Protein AF-A0A940EL26-F1 (afdb_monomer_lit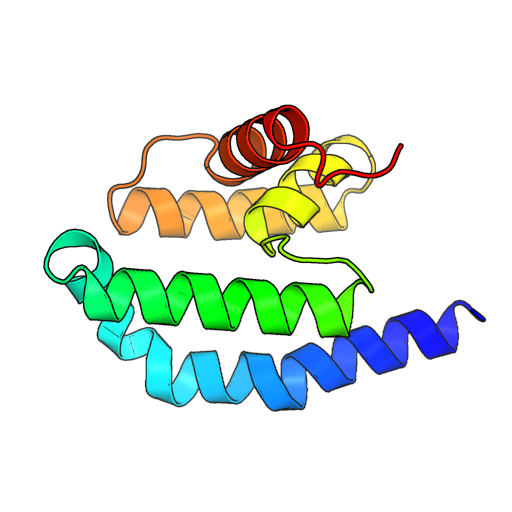e)

Radius of gyration: 13.78 Å; chains: 1; bounding box: 35×25×36 Å

pLDDT: mean 90.44, std 5.82, range [59.97, 97.0]

Secondary structure (DSSP, 8-state):
--HHHHHHHHHHHIIIIIHHIIIIIGGGGGGTTT-HHHHHHHHHHHHHHHHHHH--SS--HHHHHHHHTTT-HHHHHHHHHHHHHHHHTTPPS-HHHHHHHHHHHTT----

Sequence (111 aa):
MIPILKTLRTLLAYLVLGLPTLLFIWPTAFWIKKNRAIRSAWISFDKRICSFAHGTYDRTISGYTGQFMHKHKRFEYQAKFIDFFAELFGDDPDHCYRAYLYELGRGLVKP

Structure (mmCIF, N/CA/C/O backbone):
data_AF-A0A940EL26-F1
#
_entry.id   AF-A0A940EL26-F1
#
loop_
_atom_site.group_PDB
_atom_site.id
_atom_site.type_symbol
_atom_site.label_atom_id
_atom_site.label_alt_id
_atom_site.label_comp_id
_atom_site.label_asym_id
_atom_site.label_entity_id
_atom_site.label_seq_id
_atom_site.pdbx_PDB_ins_code
_atom_site.Cartn_x
_atom_site.Cartn_y
_atom_site.Cartn_z
_atom_site.occupancy
_atom_site.B_iso_or_equiv
_atom_site.auth_seq_id
_atom_site.auth_comp_id
_atom_site.auth_asym_id
_atom_site.auth_atom_id
_atom_site.pdbx_PDB_model_num
ATOM 1 N N . MET A 1 1 ? -12.420 -2.922 18.735 1.00 59.97 1 MET A N 1
ATOM 2 C CA . MET A 1 1 ? -11.076 -2.510 19.204 1.00 59.97 1 MET A CA 1
ATOM 3 C C . MET A 1 1 ? -11.140 -1.044 19.591 1.00 59.97 1 MET A C 1
ATOM 5 O O . MET A 1 1 ? -11.670 -0.262 18.811 1.00 59.97 1 MET A O 1
ATOM 9 N N . ILE A 1 2 ? -10.661 -0.690 20.784 1.00 81.25 2 ILE A N 1
ATOM 10 C CA . ILE A 1 2 ? -10.655 0.695 21.282 1.00 81.25 2 ILE A CA 1
ATOM 11 C C . ILE A 1 2 ? -9.848 1.566 20.293 1.00 81.25 2 ILE A C 1
ATOM 13 O O . ILE A 1 2 ? -8.793 1.104 19.847 1.00 81.25 2 ILE A O 1
ATOM 17 N N . PRO A 1 3 ? -10.300 2.781 19.914 1.00 82.62 3 PRO A N 1
ATOM 18 C CA . PRO A 1 3 ? -9.639 3.610 18.897 1.00 82.62 3 PRO A CA 1
ATOM 19 C C . PRO A 1 3 ? -8.129 3.767 19.103 1.00 82.62 3 PRO A C 1
ATOM 21 O O . PRO A 1 3 ? -7.361 3.670 18.148 1.00 82.62 3 PRO A O 1
ATOM 24 N N . ILE A 1 4 ? -7.694 3.901 20.357 1.00 83.94 4 ILE A N 1
ATOM 25 C CA . ILE A 1 4 ? -6.277 4.032 20.707 1.00 83.94 4 ILE A CA 1
ATOM 26 C C . ILE A 1 4 ? -5.458 2.779 20.373 1.00 83.94 4 ILE A C 1
ATOM 28 O O . ILE A 1 4 ? -4.366 2.892 19.825 1.00 83.94 4 ILE A O 1
ATOM 32 N N . LEU A 1 5 ? -6.012 1.581 20.587 1.00 84.81 5 LEU A N 1
ATOM 33 C CA . LEU A 1 5 ? -5.369 0.315 20.221 1.00 84.81 5 LEU A CA 1
ATOM 34 C C . LEU A 1 5 ? -5.242 0.179 18.697 1.00 84.81 5 LEU A C 1
ATOM 36 O O . LEU A 1 5 ? -4.236 -0.327 18.204 1.00 84.81 5 LEU A O 1
ATOM 40 N N . LYS A 1 6 ? -6.224 0.686 17.934 1.00 83.19 6 LYS A N 1
ATOM 41 C CA . LYS A 1 6 ? -6.154 0.726 16.463 1.00 83.19 6 LYS A CA 1
ATOM 42 C C . LYS A 1 6 ? -5.020 1.625 15.980 1.00 83.19 6 LYS A C 1
ATOM 44 O O . LYS A 1 6 ? -4.281 1.246 15.068 1.00 83.19 6 LYS A O 1
ATOM 49 N N . THR A 1 7 ? -4.884 2.794 16.596 1.00 85.19 7 THR A N 1
ATOM 50 C CA . THR A 1 7 ? -3.822 3.752 16.284 1.00 85.19 7 THR A CA 1
ATOM 51 C C . THR A 1 7 ? -2.454 3.184 16.647 1.00 85.19 7 THR A C 1
ATOM 53 O O . THR A 1 7 ? -1.567 3.181 15.799 1.00 85.19 7 THR A O 1
ATOM 56 N N . LEU A 1 8 ? -2.303 2.611 17.846 1.00 88.19 8 LEU A N 1
ATOM 57 C CA . LEU A 1 8 ? -1.065 1.963 18.288 1.00 88.19 8 LEU A CA 1
ATOM 58 C C . LEU A 1 8 ? -0.650 0.824 17.355 1.00 88.19 8 LEU A C 1
ATOM 60 O O . LEU A 1 8 ? 0.499 0.777 16.931 1.00 88.19 8 LEU A O 1
ATOM 64 N N . ARG A 1 9 ? -1.585 -0.051 16.963 1.00 89.31 9 ARG A N 1
ATOM 65 C CA . ARG A 1 9 ? -1.310 -1.132 16.006 1.00 89.31 9 ARG A CA 1
ATOM 66 C C . ARG A 1 9 ? -0.834 -0.596 14.657 1.00 89.31 9 ARG A C 1
ATOM 68 O O . ARG A 1 9 ? 0.126 -1.115 14.100 1.00 89.31 9 ARG A O 1
ATOM 75 N N . THR A 1 10 ? -1.494 0.440 14.140 1.00 87.56 10 THR A N 1
ATOM 76 C CA . THR A 1 10 ? -1.107 1.086 12.874 1.00 87.56 10 THR A CA 1
ATOM 77 C C . THR A 1 10 ? 0.302 1.673 12.960 1.00 87.56 10 THR A C 1
ATOM 79 O O . THR A 1 10 ? 1.119 1.438 12.075 1.00 87.56 10 THR A O 1
ATOM 82 N N . LEU A 1 11 ? 0.603 2.392 14.045 1.00 88.75 11 LEU A N 1
ATOM 83 C CA . LEU A 1 11 ? 1.917 2.990 14.276 1.00 88.75 11 LEU A CA 1
ATOM 84 C C . LEU A 1 11 ? 3.009 1.929 14.409 1.00 88.75 11 LEU A C 1
ATOM 86 O O . LEU A 1 11 ? 4.038 2.037 13.751 1.00 88.75 11 LEU A O 1
ATOM 90 N N . LEU A 1 12 ? 2.769 0.878 15.195 1.00 90.31 12 LEU A N 1
ATOM 91 C CA . LEU A 1 12 ? 3.702 -0.239 15.341 1.00 90.31 12 LEU A CA 1
ATOM 92 C C . LEU A 1 12 ? 3.941 -0.949 14.007 1.00 90.31 12 LEU A C 1
ATOM 94 O O . LEU A 1 12 ? 5.085 -1.239 13.677 1.00 90.31 12 LEU A O 1
ATOM 98 N N . ALA A 1 13 ? 2.895 -1.181 13.209 1.00 89.88 13 ALA A N 1
ATOM 99 C CA . ALA A 1 13 ? 3.041 -1.784 11.888 1.00 89.88 13 ALA A CA 1
ATOM 100 C C . ALA A 1 13 ? 3.915 -0.919 10.966 1.00 89.88 13 ALA A C 1
ATOM 102 O O . ALA A 1 13 ? 4.816 -1.435 10.308 1.00 89.88 13 ALA A O 1
ATOM 103 N N . TYR A 1 14 ? 3.711 0.399 10.944 1.00 88.38 14 TYR A N 1
ATOM 104 C CA . TYR A 1 14 ? 4.547 1.289 10.139 1.00 88.38 14 TYR A CA 1
ATOM 105 C C . TYR A 1 14 ? 5.974 1.420 10.676 1.00 88.38 14 TYR A C 1
ATOM 107 O O . TYR A 1 14 ? 6.904 1.461 9.878 1.00 88.38 14 TYR A O 1
ATOM 115 N N . LEU A 1 15 ? 6.181 1.413 11.992 1.00 89.19 15 LEU A N 1
ATOM 116 C CA . LEU A 1 15 ? 7.517 1.499 12.580 1.00 89.19 15 LEU A CA 1
ATOM 117 C C . LEU A 1 15 ? 8.324 0.209 12.375 1.00 89.19 15 LEU A C 1
ATOM 119 O O . LEU A 1 15 ? 9.490 0.267 12.005 1.00 89.19 15 LEU A O 1
ATOM 123 N N . VAL A 1 16 ? 7.708 -0.952 12.600 1.00 89.56 16 VAL A N 1
ATOM 124 C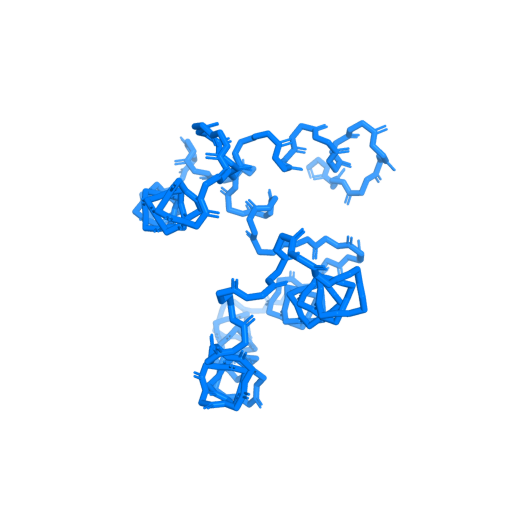 CA . VAL A 1 16 ? 8.395 -2.254 12.583 1.00 89.56 16 VAL A CA 1
ATOM 125 C C . VAL A 1 16 ? 8.480 -2.840 11.177 1.00 89.56 16 VAL A C 1
ATOM 127 O O . VAL A 1 16 ? 9.456 -3.507 10.857 1.00 89.56 16 VAL A O 1
ATOM 130 N N . LEU A 1 17 ? 7.478 -2.612 10.325 1.00 86.69 17 LEU A N 1
ATOM 131 C CA . LEU A 1 17 ? 7.445 -3.175 8.971 1.00 86.69 17 LEU A CA 1
ATOM 132 C C . LEU A 1 17 ? 7.655 -2.099 7.902 1.00 86.69 17 LEU A C 1
ATOM 134 O O . LEU A 1 17 ? 8.418 -2.312 6.962 1.00 86.69 17 LEU A O 1
ATOM 138 N N . GLY A 1 18 ? 7.019 -0.935 8.048 1.00 85.62 18 GLY A N 1
ATOM 139 C CA . GLY A 1 18 ? 7.122 0.162 7.080 1.00 85.62 18 GLY A CA 1
ATOM 140 C C . GLY A 1 18 ? 8.522 0.775 7.008 1.00 85.62 18 GLY A C 1
ATOM 141 O O . GLY A 1 18 ? 9.082 0.871 5.920 1.00 85.62 18 GLY A O 1
ATOM 142 N N . LEU A 1 19 ? 9.116 1.140 8.148 1.00 86.44 19 LEU A N 1
ATOM 143 C CA . LEU A 1 19 ? 10.420 1.807 8.191 1.00 86.44 19 LEU A CA 1
ATOM 144 C C . LEU A 1 19 ? 11.559 0.920 7.650 1.00 86.44 19 LEU A C 1
ATOM 146 O O . LEU A 1 19 ? 12.313 1.400 6.804 1.00 86.44 19 LEU A O 1
ATOM 150 N N . PRO A 1 20 ? 11.673 -0.376 8.011 1.00 87.00 20 PRO A N 1
ATOM 151 C CA . PRO A 1 20 ? 12.669 -1.243 7.383 1.00 87.00 20 PRO A CA 1
ATOM 152 C C . PRO A 1 20 ? 12.416 -1.447 5.888 1.00 87.00 20 PRO A C 1
ATOM 154 O O . PRO A 1 20 ? 13.365 -1.489 5.110 1.00 87.00 20 PRO A O 1
ATOM 157 N N . THR A 1 21 ? 11.151 -1.514 5.458 1.00 84.44 21 THR A N 1
ATOM 158 C CA . THR A 1 21 ? 10.820 -1.570 4.024 1.00 84.44 21 THR A CA 1
ATOM 159 C C . THR A 1 21 ? 11.310 -0.303 3.313 1.00 84.44 21 THR A C 1
ATOM 161 O O . THR A 1 21 ? 11.941 -0.392 2.263 1.00 84.44 21 THR A O 1
ATOM 164 N N . LEU A 1 22 ? 11.121 0.873 3.913 1.00 83.62 22 LEU A N 1
ATOM 165 C CA . LEU A 1 22 ? 11.639 2.143 3.398 1.00 83.62 22 LEU A CA 1
ATOM 166 C C . LEU A 1 22 ? 13.173 2.202 3.344 1.00 83.62 22 LEU A C 1
ATOM 168 O O . LEU A 1 22 ? 13.717 2.804 2.430 1.00 83.62 22 LEU A O 1
ATOM 172 N N . LEU A 1 23 ? 13.886 1.583 4.285 1.00 85.94 23 LEU A N 1
ATOM 173 C CA . LEU A 1 23 ? 15.353 1.630 4.314 1.00 85.94 23 LEU A CA 1
ATOM 174 C C . LEU A 1 23 ? 16.006 0.599 3.385 1.00 85.94 23 LEU A C 1
ATOM 176 O O . LEU A 1 23 ? 16.961 0.919 2.682 1.00 85.94 23 LEU A O 1
ATOM 180 N N . PHE A 1 24 ? 15.498 -0.634 3.371 1.00 85.75 24 PHE A N 1
ATOM 181 C CA . PHE A 1 24 ? 16.163 -1.761 2.706 1.00 85.75 24 PHE A CA 1
ATOM 182 C C . PHE A 1 24 ? 15.509 -2.170 1.389 1.00 85.75 24 PHE A C 1
ATOM 184 O O . PHE A 1 24 ? 16.187 -2.665 0.491 1.00 85.75 24 PHE A O 1
ATOM 191 N N . ILE A 1 25 ? 14.196 -1.976 1.256 1.00 84.00 25 ILE A N 1
ATOM 192 C CA . ILE A 1 25 ? 13.442 -2.398 0.072 1.00 84.00 25 ILE A CA 1
ATOM 193 C C . ILE A 1 25 ? 13.242 -1.223 -0.888 1.00 84.00 25 ILE A C 1
ATOM 195 O O . ILE A 1 25 ? 13.367 -1.423 -2.094 1.00 84.00 25 ILE A O 1
ATOM 199 N N . TRP A 1 26 ? 13.038 0.004 -0.392 1.00 85.12 26 TRP A N 1
ATOM 200 C CA . TRP A 1 26 ? 12.816 1.198 -1.222 1.00 85.12 26 TRP A CA 1
ATOM 201 C C . TRP A 1 26 ? 13.852 1.432 -2.331 1.00 85.12 26 TRP A C 1
ATOM 203 O O . TRP A 1 26 ? 13.431 1.724 -3.450 1.00 85.12 26 TRP A O 1
ATOM 213 N N . PRO A 1 27 ? 15.172 1.235 -2.120 1.00 88.56 27 PRO A N 1
ATOM 214 C CA . PRO A 1 27 ? 16.153 1.396 -3.198 1.00 88.56 27 PRO A CA 1
ATOM 215 C C . PRO A 1 27 ? 15.886 0.489 -4.408 1.00 88.56 27 PRO A C 1
ATOM 217 O O . PRO A 1 27 ? 16.288 0.801 -5.525 1.00 88.56 27 PRO A O 1
ATOM 220 N N . THR A 1 28 ? 15.166 -0.619 -4.210 1.00 88.50 28 THR A N 1
ATOM 221 C CA . THR A 1 28 ? 14.800 -1.543 -5.289 1.00 88.50 28 THR A CA 1
ATOM 222 C C . THR A 1 28 ? 13.580 -1.095 -6.105 1.00 88.50 28 THR A C 1
ATOM 224 O O . THR A 1 28 ? 13.250 -1.750 -7.097 1.00 88.50 28 THR A O 1
ATOM 227 N N . ALA A 1 29 ? 12.937 0.029 -5.750 1.00 85.12 29 ALA A N 1
ATOM 228 C CA . ALA A 1 29 ? 11.745 0.555 -6.424 1.00 85.12 29 ALA A CA 1
ATOM 229 C C . ALA A 1 29 ? 11.966 0.762 -7.929 1.00 85.12 29 ALA A C 1
ATOM 231 O O . ALA A 1 29 ? 11.121 0.402 -8.750 1.00 85.12 29 ALA A O 1
ATOM 232 N N . PHE A 1 30 ? 13.159 1.233 -8.305 1.00 85.31 30 PHE A N 1
ATOM 233 C CA . PHE A 1 30 ? 13.559 1.460 -9.697 1.00 85.31 30 PHE A CA 1
ATOM 234 C C . PHE A 1 30 ? 13.513 0.196 -10.573 1.00 85.31 30 PHE A C 1
ATOM 236 O O . PHE A 1 30 ? 13.421 0.287 -11.799 1.00 85.31 30 PHE A O 1
ATOM 243 N N . TRP A 1 31 ? 13.562 -0.995 -9.969 1.00 88.75 31 TRP A N 1
ATOM 244 C CA . TRP A 1 31 ? 13.543 -2.271 -10.683 1.00 88.75 31 TRP A CA 1
ATOM 245 C C . TRP A 1 31 ? 12.188 -2.982 -10.656 1.00 88.75 31 TRP A C 1
ATOM 247 O O . TRP A 1 31 ? 12.067 -4.032 -11.289 1.00 88.75 31 TRP A O 1
ATOM 257 N N . ILE A 1 32 ? 11.155 -2.423 -10.010 1.00 87.00 32 ILE A N 1
ATOM 258 C CA . ILE A 1 32 ? 9.821 -3.048 -9.910 1.00 87.00 32 ILE A CA 1
ATOM 259 C C . ILE A 1 32 ? 9.262 -3.407 -11.295 1.00 87.00 32 ILE A C 1
ATOM 261 O O . ILE A 1 32 ? 8.709 -4.488 -11.487 1.00 87.00 32 ILE A O 1
ATOM 265 N N . LYS A 1 33 ? 9.447 -2.542 -12.297 1.00 83.31 33 LYS A N 1
ATOM 266 C CA . LYS A 1 33 ? 8.984 -2.814 -13.668 1.00 83.31 33 LYS A CA 1
ATOM 267 C C . LYS A 1 33 ? 9.826 -3.840 -14.422 1.00 83.31 33 LYS A C 1
ATOM 269 O O . LYS A 1 33 ? 9.315 -4.514 -15.309 1.00 83.31 33 LYS A O 1
ATOM 274 N N . LYS A 1 34 ? 11.114 -3.941 -14.091 1.00 88.25 34 LYS A N 1
ATOM 275 C CA . LYS A 1 34 ? 12.092 -4.756 -14.827 1.00 88.25 34 LYS A CA 1
ATOM 276 C C . LYS A 1 34 ? 12.223 -6.170 -14.262 1.00 88.25 34 LYS A C 1
ATOM 278 O O . LYS A 1 34 ? 12.649 -7.069 -14.976 1.00 88.25 34 LYS A O 1
ATOM 283 N N . ASN A 1 35 ? 11.863 -6.379 -12.995 1.00 91.31 35 ASN A N 1
ATOM 284 C CA . ASN A 1 35 ? 12.050 -7.650 -12.306 1.00 91.31 35 ASN A CA 1
ATOM 285 C C . ASN A 1 35 ? 10.767 -8.096 -11.585 1.00 91.31 35 ASN A C 1
ATOM 287 O O . ASN A 1 35 ? 10.345 -7.512 -10.583 1.00 91.31 35 ASN A O 1
ATOM 291 N N . ARG A 1 36 ? 10.174 -9.195 -12.071 1.00 90.62 36 ARG A N 1
ATOM 292 C CA . ARG A 1 36 ? 8.941 -9.775 -11.516 1.00 90.62 36 ARG A CA 1
ATOM 293 C C . ARG A 1 36 ? 9.103 -10.224 -10.058 1.00 90.62 36 ARG A C 1
ATOM 295 O O . ARG A 1 36 ? 8.153 -10.083 -9.293 1.00 90.62 36 ARG A O 1
ATOM 302 N N . ALA A 1 37 ? 10.272 -10.731 -9.661 1.00 91.69 37 ALA A N 1
ATOM 303 C CA . ALA A 1 37 ? 10.520 -11.159 -8.284 1.00 91.69 37 ALA A CA 1
ATOM 304 C C . ALA A 1 37 ? 10.532 -9.962 -7.323 1.00 91.69 37 ALA A C 1
ATOM 306 O O . ALA A 1 37 ? 9.878 -10.013 -6.283 1.00 91.69 37 ALA A O 1
ATOM 307 N N . ILE A 1 38 ? 11.179 -8.856 -7.713 1.00 90.31 38 ILE A N 1
ATOM 308 C CA . ILE A 1 38 ? 11.169 -7.603 -6.940 1.00 90.31 38 ILE A CA 1
ATOM 309 C C . ILE A 1 38 ? 9.736 -7.081 -6.824 1.00 90.31 38 ILE A C 1
ATOM 311 O O . ILE A 1 38 ? 9.259 -6.857 -5.715 1.00 90.31 38 ILE A O 1
ATOM 315 N N . ARG A 1 39 ? 8.998 -6.985 -7.937 1.00 89.75 39 ARG A N 1
ATOM 316 C CA . ARG A 1 39 ? 7.582 -6.580 -7.910 1.00 89.75 39 ARG A CA 1
ATOM 317 C C . ARG A 1 39 ? 6.742 -7.447 -6.971 1.00 89.75 39 ARG A C 1
ATOM 319 O O . ARG A 1 39 ? 5.948 -6.924 -6.195 1.00 89.75 39 ARG A O 1
ATOM 326 N N . SER A 1 40 ? 6.923 -8.765 -7.030 1.00 91.12 40 SER A N 1
ATOM 327 C CA . SER A 1 40 ? 6.206 -9.709 -6.169 1.00 91.12 40 SER A CA 1
ATOM 328 C C . SER A 1 40 ? 6.548 -9.508 -4.692 1.00 91.12 40 SER A C 1
ATOM 330 O O . SER A 1 40 ? 5.655 -9.559 -3.845 1.00 91.12 40 SER A O 1
ATOM 332 N N . ALA A 1 41 ? 7.820 -9.255 -4.374 1.00 90.88 41 ALA A N 1
ATOM 333 C CA . ALA A 1 41 ? 8.258 -8.971 -3.013 1.00 90.88 41 ALA A CA 1
ATOM 334 C C . ALA A 1 41 ? 7.621 -7.680 -2.483 1.00 90.88 41 ALA A C 1
ATOM 336 O O . ALA A 1 41 ? 7.038 -7.698 -1.402 1.00 90.88 41 ALA A O 1
ATOM 337 N N . TRP A 1 42 ? 7.640 -6.600 -3.269 1.00 91.12 42 TRP A N 1
ATOM 338 C CA . TRP A 1 42 ? 7.011 -5.323 -2.919 1.00 91.12 42 TRP A CA 1
ATOM 339 C C . TRP A 1 42 ? 5.524 -5.469 -2.605 1.00 91.12 42 TRP A C 1
ATOM 341 O O . TRP A 1 42 ? 5.083 -5.069 -1.531 1.00 91.12 42 TRP A O 1
ATOM 351 N N . ILE A 1 43 ? 4.771 -6.123 -3.494 1.00 91.69 43 ILE A N 1
ATOM 352 C CA . ILE A 1 43 ? 3.340 -6.381 -3.282 1.00 91.69 43 ILE A CA 1
ATOM 353 C C . ILE A 1 43 ? 3.123 -7.234 -2.024 1.00 91.69 43 ILE A C 1
ATOM 355 O O . ILE A 1 43 ? 2.187 -7.001 -1.263 1.00 91.69 43 ILE A O 1
ATOM 359 N N . SER A 1 44 ? 3.989 -8.219 -1.772 1.00 92.38 44 SER A N 1
ATOM 360 C CA . SER A 1 44 ? 3.883 -9.077 -0.587 1.00 92.38 44 SER A CA 1
ATOM 361 C C . SER A 1 44 ? 4.146 -8.313 0.713 1.00 92.38 44 SER A C 1
ATOM 363 O O . SER A 1 44 ? 3.430 -8.520 1.693 1.00 92.38 44 SER A O 1
ATOM 365 N N . PHE A 1 45 ? 5.148 -7.428 0.737 1.00 91.75 45 PHE A N 1
ATOM 366 C CA . PHE A 1 45 ? 5.432 -6.573 1.891 1.00 91.75 45 PHE A CA 1
ATOM 367 C C . PHE A 1 45 ? 4.299 -5.590 2.148 1.00 91.75 45 PHE A C 1
ATOM 369 O O . PHE A 1 45 ? 3.807 -5.515 3.272 1.00 91.75 45 PHE A O 1
ATOM 376 N N . ASP A 1 46 ? 3.837 -4.909 1.105 1.00 93.00 46 ASP A N 1
ATOM 377 C CA . ASP A 1 46 ? 2.720 -3.976 1.181 1.00 93.00 46 ASP A CA 1
ATOM 378 C C . ASP A 1 46 ? 1.459 -4.646 1.755 1.00 93.00 46 ASP A C 1
ATOM 380 O O . ASP A 1 46 ? 0.877 -4.177 2.737 1.00 93.00 46 ASP A O 1
ATOM 384 N N . LYS A 1 47 ? 1.116 -5.842 1.256 1.00 94.56 47 LYS A N 1
ATOM 385 C CA . LYS A 1 47 ? -0.000 -6.632 1.789 1.00 94.56 47 LYS A CA 1
ATOM 386 C C . LYS A 1 47 ? 0.150 -6.985 3.264 1.00 94.56 47 LYS A C 1
ATOM 388 O O . LYS A 1 47 ? -0.821 -6.915 4.021 1.00 94.56 47 LYS A O 1
ATOM 393 N N . ARG A 1 48 ? 1.355 -7.366 3.700 1.00 93.06 48 ARG A N 1
ATOM 394 C CA . ARG A 1 48 ? 1.631 -7.676 5.114 1.00 93.06 48 ARG A CA 1
ATOM 395 C C . ARG A 1 48 ? 1.490 -6.432 5.983 1.00 93.06 48 ARG A C 1
ATOM 397 O O . ARG A 1 48 ? 0.793 -6.490 6.993 1.00 93.06 48 ARG A O 1
ATOM 404 N N . ILE A 1 49 ? 2.085 -5.311 5.574 1.00 92.88 49 ILE A N 1
ATOM 405 C CA . ILE A 1 49 ? 1.987 -4.032 6.291 1.00 92.88 49 ILE A CA 1
ATOM 406 C C . ILE A 1 49 ? 0.519 -3.624 6.425 1.00 92.88 49 ILE A C 1
ATOM 408 O O . ILE A 1 49 ? 0.065 -3.330 7.531 1.00 92.88 49 ILE A O 1
ATOM 412 N N . CYS A 1 50 ? -0.248 -3.677 5.335 1.00 94.38 50 CYS A N 1
ATOM 413 C CA . CYS A 1 50 ? -1.670 -3.353 5.352 1.00 94.38 50 CYS A CA 1
ATOM 414 C C . CYS A 1 50 ? -2.471 -4.286 6.266 1.00 94.38 50 CYS A C 1
ATOM 416 O O . CYS A 1 50 ? -3.300 -3.816 7.048 1.00 94.38 50 CYS A O 1
ATOM 418 N N . SER A 1 51 ? -2.204 -5.592 6.211 1.00 92.62 51 SER A N 1
ATOM 419 C CA . SER A 1 51 ? -2.891 -6.581 7.047 1.00 92.62 51 SER A CA 1
ATOM 420 C C . SER A 1 51 ? -2.647 -6.312 8.535 1.00 92.62 51 SER A C 1
ATOM 422 O O . SER A 1 51 ? -3.598 -6.280 9.317 1.00 92.62 51 SER A O 1
ATOM 424 N N . PHE A 1 52 ? -1.404 -6.018 8.932 1.00 91.38 52 PHE A N 1
ATOM 425 C CA . PHE A 1 52 ? -1.075 -5.669 10.317 1.00 91.38 52 PHE A CA 1
ATOM 426 C C . PHE A 1 52 ? -1.658 -4.317 10.742 1.00 91.38 52 PHE A C 1
ATOM 428 O O . PHE A 1 52 ? -2.281 -4.222 11.800 1.00 91.38 52 PHE A O 1
ATOM 435 N N . ALA A 1 53 ? -1.504 -3.277 9.922 1.00 91.44 53 ALA A N 1
ATOM 436 C CA . ALA A 1 53 ? -1.966 -1.931 10.249 1.00 91.44 53 ALA A CA 1
ATOM 437 C C . ALA A 1 53 ? -3.499 -1.863 10.351 1.00 91.44 53 ALA A C 1
ATOM 439 O O . ALA A 1 53 ? -4.067 -1.404 11.351 1.00 91.44 53 ALA A O 1
ATOM 440 N N . HIS A 1 54 ? -4.191 -2.392 9.341 1.00 91.31 54 HIS A N 1
ATOM 441 C CA . HIS A 1 54 ? -5.626 -2.186 9.146 1.00 91.31 54 HIS A CA 1
ATOM 442 C C . HIS A 1 54 ? -6.477 -3.405 9.492 1.00 91.31 54 HIS A C 1
ATOM 444 O O . HIS A 1 54 ? -7.671 -3.248 9.743 1.00 91.31 54 HIS A O 1
ATOM 450 N N . GLY A 1 55 ? -5.881 -4.582 9.695 1.00 89.62 55 GLY A N 1
ATOM 451 C CA . GLY A 1 55 ? -6.622 -5.812 9.999 1.00 89.62 55 GLY A CA 1
ATOM 452 C C . GLY A 1 55 ? -7.359 -6.354 8.777 1.00 89.62 55 GLY A C 1
ATOM 453 O O . GLY A 1 55 ? -8.470 -6.866 8.900 1.00 89.62 55 GLY A O 1
ATOM 454 N N . THR A 1 56 ? -6.778 -6.160 7.597 1.00 92.06 56 THR A N 1
ATOM 455 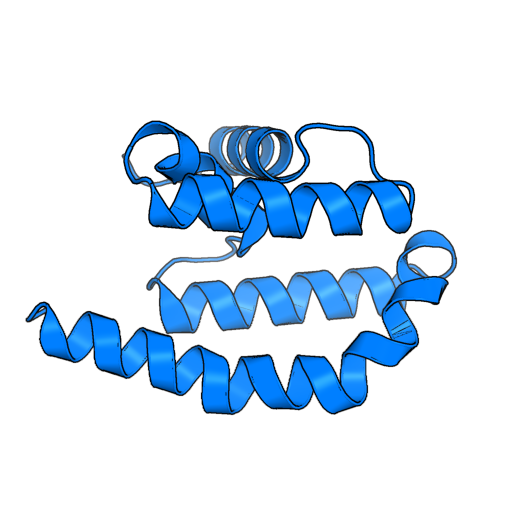C CA . THR A 1 56 ? -7.282 -6.665 6.319 1.00 92.06 56 THR A CA 1
ATOM 456 C C . THR A 1 56 ? -6.648 -8.016 5.982 1.00 92.06 56 THR A C 1
ATOM 458 O O . THR A 1 56 ? -5.714 -8.450 6.651 1.00 92.06 56 THR A O 1
ATOM 461 N N . TYR A 1 57 ? -7.163 -8.696 4.955 1.00 90.81 57 TYR A N 1
ATOM 462 C CA . TYR A 1 57 ? -6.586 -9.935 4.430 1.00 90.81 57 TYR A CA 1
ATOM 463 C C . TYR A 1 57 ? -6.291 -9.774 2.937 1.00 90.81 57 TYR A C 1
ATOM 465 O O . TYR A 1 57 ? -7.181 -9.394 2.183 1.00 90.81 57 TYR A O 1
ATOM 473 N N . ASP A 1 58 ? -5.044 -10.028 2.530 1.00 91.31 58 ASP A N 1
ATOM 474 C CA . ASP A 1 58 ? -4.546 -9.931 1.142 1.00 91.31 58 ASP A CA 1
ATOM 475 C C . ASP A 1 58 ? -4.736 -8.559 0.454 1.00 91.31 58 ASP A C 1
ATOM 477 O O . ASP A 1 58 ? -4.651 -8.455 -0.770 1.00 91.31 58 ASP A O 1
ATOM 481 N N . ARG A 1 59 ? -4.958 -7.489 1.229 1.00 95.62 59 ARG A N 1
ATOM 482 C CA . ARG A 1 59 ? -5.129 -6.119 0.715 1.00 95.62 59 ARG A CA 1
ATOM 483 C C . ARG A 1 59 ? -3.847 -5.308 0.776 1.00 95.62 59 ARG A C 1
ATOM 485 O O . ARG A 1 59 ? -3.081 -5.480 1.714 1.00 95.62 59 ARG A O 1
ATOM 492 N N . THR A 1 60 ? -3.673 -4.404 -0.175 1.00 96.06 60 THR A N 1
ATOM 493 C CA . THR A 1 60 ? -2.570 -3.441 -0.308 1.00 96.06 60 THR A CA 1
ATOM 494 C C . THR A 1 60 ? -2.859 -2.134 0.432 1.00 96.06 60 THR A C 1
ATOM 496 O O . THR A 1 60 ? -4.025 -1.774 0.635 1.00 96.06 60 THR A O 1
ATOM 499 N N . ILE A 1 61 ? -1.817 -1.380 0.813 1.00 94.94 61 ILE A N 1
ATOM 500 C CA . ILE A 1 61 ? -2.003 -0.028 1.365 1.00 94.94 61 ILE A CA 1
ATOM 501 C C . ILE A 1 61 ? -2.644 0.884 0.317 1.00 94.94 61 ILE A C 1
ATOM 503 O O . ILE A 1 61 ? -3.530 1.662 0.677 1.00 94.94 61 ILE A O 1
ATOM 507 N N . SER A 1 62 ? -2.262 0.767 -0.959 1.00 96.12 62 SER A N 1
ATOM 508 C CA . SER A 1 62 ? -2.862 1.536 -2.058 1.00 96.12 62 SER A CA 1
ATOM 509 C C . SER A 1 62 ? -4.364 1.272 -2.173 1.00 96.12 62 SER A C 1
ATOM 511 O O . SER A 1 62 ? -5.156 2.211 -2.149 1.00 96.12 62 SER A O 1
ATOM 513 N N . GLY A 1 63 ? -4.786 0.004 -2.193 1.00 96.38 63 GLY A N 1
ATOM 514 C CA . GLY A 1 63 ? -6.202 -0.355 -2.267 1.00 96.38 63 GLY A CA 1
ATOM 515 C C . GLY A 1 63 ? -6.992 0.044 -1.018 1.00 96.38 63 GLY A C 1
ATOM 516 O O . GLY A 1 63 ? -8.129 0.516 -1.117 1.00 96.38 63 GLY A O 1
ATOM 517 N N . TYR A 1 64 ? -6.404 -0.084 0.177 1.00 95.81 64 TYR A N 1
ATOM 518 C CA . TYR A 1 64 ? -7.034 0.406 1.408 1.00 95.81 64 TYR A CA 1
ATOM 519 C C . TYR A 1 64 ? -7.188 1.930 1.391 1.00 95.81 64 TYR A C 1
ATOM 521 O O . TYR A 1 64 ? -8.241 2.452 1.751 1.00 95.81 64 TYR A O 1
ATOM 529 N N . THR A 1 65 ? -6.169 2.646 0.922 1.00 95.88 65 THR A N 1
ATOM 530 C CA . THR A 1 65 ? -6.194 4.105 0.780 1.00 95.88 65 THR A CA 1
ATOM 531 C C . THR A 1 65 ? -7.264 4.533 -0.224 1.00 95.88 65 THR A C 1
ATOM 533 O O . THR A 1 65 ? -8.098 5.372 0.113 1.00 95.88 65 THR A O 1
ATOM 536 N N . GLY A 1 66 ? -7.325 3.891 -1.395 1.00 96.56 66 GLY A N 1
ATOM 537 C CA . GLY A 1 66 ? -8.330 4.158 -2.427 1.00 96.56 66 GLY A CA 1
ATOM 538 C C . GLY A 1 66 ? -9.771 3.961 -1.950 1.00 96.56 66 GLY A C 1
ATOM 539 O O . GLY A 1 66 ? -10.642 4.759 -2.279 1.00 96.56 66 GLY A O 1
ATOM 540 N N . GLN A 1 67 ? -10.032 2.973 -1.085 1.00 95.88 67 GLN A N 1
ATOM 541 C CA . GLN A 1 67 ? -11.368 2.781 -0.501 1.00 95.88 67 GLN A CA 1
ATOM 542 C C . GLN A 1 67 ? -11.832 3.996 0.324 1.00 95.88 67 GLN A C 1
ATOM 544 O O . GLN A 1 67 ? -13.023 4.314 0.364 1.00 95.88 67 GLN A O 1
ATOM 549 N N . PHE A 1 68 ? -10.911 4.650 1.036 1.00 95.31 68 PHE A N 1
ATOM 550 C CA . PHE A 1 68 ? -11.242 5.680 2.022 1.00 95.31 68 PHE A CA 1
ATOM 551 C C . PHE A 1 68 ? -10.854 7.104 1.607 1.00 95.31 68 PHE A C 1
ATOM 553 O O . PHE A 1 68 ? -11.182 8.040 2.344 1.00 95.31 68 PHE A O 1
ATOM 560 N N . MET A 1 69 ? -10.209 7.297 0.453 1.00 95.12 69 MET A N 1
ATOM 561 C CA . MET A 1 69 ? -9.705 8.603 0.005 1.00 95.12 69 MET A CA 1
ATOM 562 C C . MET A 1 69 ? -10.798 9.676 -0.099 1.00 95.12 69 MET A C 1
ATOM 564 O O . MET A 1 69 ? -10.553 10.826 0.246 1.00 95.12 69 MET A O 1
ATOM 568 N N . HIS A 1 70 ? -12.028 9.298 -0.462 1.00 92.81 70 HIS A N 1
ATOM 569 C CA . HIS A 1 70 ? -13.170 10.222 -0.538 1.00 92.81 70 HIS A CA 1
ATOM 570 C C . HIS A 1 70 ? -13.958 10.352 0.774 1.00 92.81 70 HIS A C 1
ATOM 572 O O . HIS A 1 70 ? -14.833 11.204 0.886 1.00 92.81 70 HIS A O 1
ATOM 578 N N . LYS A 1 71 ? -13.667 9.510 1.776 1.00 92.88 71 LYS A N 1
ATOM 579 C CA . LYS A 1 71 ?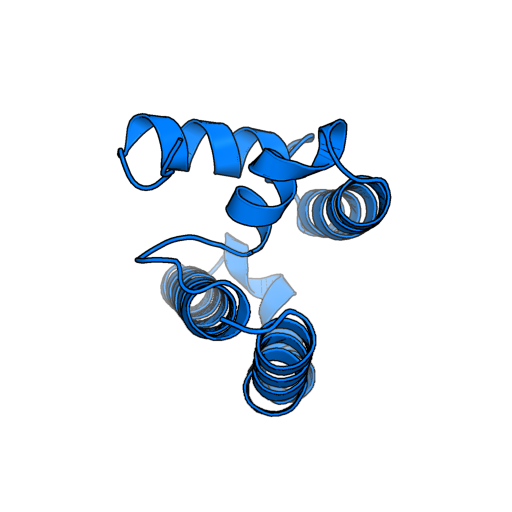 -14.355 9.519 3.079 1.00 92.88 71 LYS A CA 1
ATOM 580 C C . LYS A 1 71 ? -13.578 10.287 4.144 1.00 92.88 71 LYS A C 1
ATOM 582 O O . LYS A 1 71 ? -14.182 10.879 5.035 1.00 92.88 71 LYS A O 1
ATOM 587 N N . HIS A 1 72 ? -12.245 10.272 4.086 1.00 91.38 72 HIS A N 1
ATOM 588 C CA . HIS A 1 72 ? -11.409 10.929 5.090 1.00 91.38 72 HIS A CA 1
ATOM 589 C C . HIS A 1 72 ? -10.218 11.655 4.460 1.00 91.38 72 HIS A C 1
ATOM 591 O O . HIS A 1 72 ? -9.414 11.045 3.756 1.00 91.38 72 HIS A O 1
ATOM 597 N N . LYS A 1 73 ? -10.027 12.927 4.835 1.00 91.31 73 LYS A N 1
ATOM 598 C CA . LYS A 1 73 ? -8.947 13.799 4.334 1.00 91.31 73 LYS A CA 1
ATOM 599 C C . LYS A 1 73 ? -7.550 13.190 4.437 1.00 91.31 73 LYS A C 1
ATOM 601 O O . LYS A 1 73 ? -6.748 13.341 3.526 1.00 91.31 73 LYS A O 1
ATOM 606 N N . ARG A 1 74 ? -7.264 12.442 5.508 1.00 91.56 74 ARG A N 1
ATOM 607 C CA . ARG A 1 74 ? -5.965 11.765 5.661 1.00 91.56 74 ARG A CA 1
ATOM 608 C C . ARG A 1 74 ? -5.653 10.810 4.503 1.00 91.56 74 ARG A C 1
ATOM 610 O O . ARG A 1 74 ? -4.512 10.745 4.070 1.00 91.56 74 ARG A O 1
ATOM 617 N N . PHE A 1 75 ? -6.660 10.087 4.008 1.00 93.19 75 PHE A N 1
ATOM 618 C CA . PHE A 1 75 ? -6.482 9.134 2.917 1.00 93.19 75 PHE A CA 1
ATOM 619 C C . PHE A 1 75 ? -6.480 9.835 1.563 1.00 93.19 75 PHE A C 1
ATOM 621 O O . PHE A 1 75 ? -5.862 9.329 0.642 1.00 93.19 75 PHE A O 1
ATOM 628 N N . GLU A 1 76 ? -7.096 11.014 1.451 1.00 95.31 76 GLU A N 1
ATOM 629 C CA . GLU A 1 76 ? -6.950 11.877 0.275 1.00 95.31 76 GLU A CA 1
ATOM 630 C C . GLU A 1 76 ? -5.487 12.314 0.092 1.00 95.31 76 GLU A C 1
ATOM 632 O O . GLU A 1 76 ? -4.919 12.155 -0.985 1.00 95.31 76 GLU A O 1
ATOM 637 N N . TYR A 1 77 ? -4.845 12.812 1.157 1.00 94.00 77 TYR A N 1
ATOM 638 C CA . TYR A 1 77 ? -3.424 13.179 1.110 1.00 94.00 77 TYR A CA 1
ATOM 639 C C . TYR A 1 77 ? -2.522 11.965 0.887 1.00 94.00 77 TYR A C 1
ATOM 641 O O . TYR A 1 77 ? -1.572 12.038 0.111 1.00 94.00 77 TYR A O 1
ATOM 649 N N . GLN A 1 78 ? -2.834 10.842 1.539 1.00 93.44 78 GLN A N 1
ATOM 650 C CA . GLN A 1 78 ? -2.092 9.601 1.351 1.00 93.44 78 GLN A CA 1
ATOM 651 C C . GLN A 1 78 ? -2.204 9.086 -0.092 1.00 93.44 78 GLN A C 1
ATOM 653 O O . GLN A 1 78 ? -1.190 8.684 -0.650 1.00 93.44 78 GLN A O 1
ATOM 658 N N . ALA A 1 79 ? -3.390 9.148 -0.708 1.00 95.88 79 ALA A N 1
ATOM 659 C CA . ALA A 1 79 ? -3.592 8.772 -2.107 1.00 95.88 79 ALA A CA 1
ATOM 660 C C . ALA A 1 79 ? -2.752 9.655 -3.029 1.00 95.88 79 ALA A C 1
ATOM 662 O O . ALA A 1 79 ? -1.943 9.132 -3.778 1.00 95.88 79 ALA A O 1
ATOM 663 N N . LYS A 1 80 ? -2.832 10.985 -2.881 1.00 95.50 80 LYS A N 1
ATOM 664 C CA . LYS A 1 80 ? -2.027 11.935 -3.671 1.00 95.50 80 LYS A CA 1
ATOM 665 C C . LYS A 1 80 ? -0.529 11.643 -3.596 1.00 95.50 80 LYS A C 1
ATOM 667 O O . LYS A 1 80 ? 0.158 11.696 -4.608 1.00 95.50 80 LYS A O 1
ATOM 672 N N . PHE A 1 81 ? -0.024 11.332 -2.402 1.00 94.25 81 PHE A N 1
ATOM 673 C CA . PHE A 1 81 ? 1.382 10.983 -2.216 1.00 94.25 81 PHE A CA 1
ATOM 674 C C . PHE A 1 81 ? 1.741 9.665 -2.911 1.00 94.25 81 PHE A C 1
ATOM 676 O O . PHE A 1 81 ? 2.729 9.607 -3.636 1.00 94.25 81 PHE A O 1
ATOM 683 N N . ILE A 1 82 ? 0.947 8.610 -2.704 1.00 93.19 82 ILE A N 1
ATOM 684 C CA . ILE A 1 82 ? 1.206 7.294 -3.301 1.00 93.19 82 ILE A CA 1
ATOM 685 C C . ILE A 1 82 ? 1.092 7.360 -4.825 1.00 93.19 82 ILE A C 1
ATOM 687 O O . ILE A 1 82 ? 1.980 6.860 -5.508 1.00 93.19 82 ILE A O 1
ATOM 691 N N . ASP A 1 83 ? 0.044 7.993 -5.345 1.00 94.94 83 ASP A N 1
ATOM 692 C CA . ASP A 1 83 ? -0.223 8.102 -6.779 1.00 94.94 83 ASP A CA 1
ATOM 693 C C . ASP A 1 83 ? 0.883 8.901 -7.476 1.00 94.94 83 ASP A C 1
ATOM 695 O O . ASP A 1 83 ? 1.406 8.444 -8.488 1.00 94.94 83 ASP A O 1
ATOM 699 N N . PHE A 1 84 ? 1.361 9.999 -6.872 1.00 94.19 84 PHE A N 1
ATOM 700 C CA . PHE A 1 84 ? 2.523 10.739 -7.378 1.00 94.19 84 PHE A CA 1
ATOM 701 C C . PHE A 1 84 ? 3.761 9.844 -7.546 1.00 94.19 84 PHE A C 1
ATOM 703 O O . PHE A 1 84 ? 4.421 9.876 -8.585 1.00 94.19 84 PHE A O 1
ATOM 710 N N . PHE A 1 85 ? 4.090 9.023 -6.542 1.00 90.44 85 PHE A N 1
ATOM 711 C CA . PHE A 1 85 ? 5.226 8.106 -6.654 1.00 90.44 85 PHE A CA 1
ATOM 712 C C . PHE A 1 85 ? 4.958 6.966 -7.635 1.00 90.44 85 PHE A C 1
ATOM 714 O O . PHE A 1 85 ? 5.865 6.582 -8.370 1.00 90.44 85 PHE A O 1
ATOM 721 N N . ALA A 1 86 ? 3.739 6.429 -7.669 1.00 89.94 86 ALA A N 1
ATOM 722 C CA . ALA A 1 86 ? 3.362 5.390 -8.616 1.00 89.94 86 ALA A CA 1
ATOM 723 C C . ALA A 1 86 ? 3.567 5.881 -10.057 1.00 89.94 86 ALA A C 1
ATOM 725 O O . ALA A 1 86 ? 4.259 5.214 -10.826 1.00 89.94 86 ALA A O 1
ATOM 726 N N . GLU A 1 87 ? 3.087 7.083 -10.380 1.00 91.62 87 GLU A N 1
ATOM 727 C CA . GLU A 1 87 ? 3.287 7.742 -11.674 1.00 91.62 87 GLU A CA 1
ATOM 728 C C . GLU A 1 87 ? 4.766 8.037 -11.958 1.00 91.62 87 GLU A C 1
ATOM 730 O O . GLU A 1 87 ? 5.251 7.763 -13.056 1.00 91.62 87 GLU A O 1
ATOM 735 N N . LEU A 1 88 ? 5.531 8.505 -10.964 1.00 89.00 88 LEU A N 1
ATOM 736 C CA . LEU A 1 88 ? 6.975 8.734 -11.109 1.00 89.00 88 LEU A CA 1
ATOM 737 C C . LEU A 1 88 ? 7.741 7.444 -11.454 1.00 89.00 88 LEU A C 1
ATOM 739 O O . LEU A 1 88 ? 8.691 7.466 -12.237 1.00 89.00 88 LEU A O 1
ATOM 743 N N . PHE A 1 89 ? 7.313 6.303 -10.909 1.00 85.06 89 PHE A N 1
ATOM 744 C CA . PHE A 1 89 ? 7.840 4.980 -11.261 1.00 85.06 89 PHE A CA 1
ATOM 745 C C . PHE A 1 89 ? 7.130 4.351 -12.478 1.00 85.06 89 PHE A C 1
ATOM 747 O O . PHE A 1 89 ? 7.430 3.218 -12.875 1.00 85.06 89 PHE A O 1
ATOM 754 N N . GLY A 1 90 ? 6.256 5.122 -13.129 1.00 84.38 90 GLY A N 1
ATOM 755 C CA . GLY A 1 90 ? 5.621 4.885 -14.418 1.00 84.38 90 GLY A CA 1
ATOM 756 C C . GLY A 1 90 ? 4.343 4.044 -14.385 1.00 84.38 90 GLY A C 1
ATOM 757 O O . GLY A 1 90 ? 4.015 3.416 -15.391 1.00 84.38 90 GLY A O 1
ATOM 758 N N . ASP A 1 91 ? 3.668 3.936 -13.253 1.00 89.19 91 ASP A N 1
ATOM 759 C CA . ASP A 1 91 ? 2.279 3.475 -13.245 1.00 89.19 91 ASP A CA 1
ATOM 760 C C . ASP A 1 91 ? 1.346 4.531 -13.870 1.00 89.19 91 ASP A C 1
ATOM 762 O O . ASP A 1 91 ? 1.746 5.678 -14.070 1.00 89.19 91 ASP A O 1
ATOM 766 N N . ASP A 1 92 ? 0.111 4.149 -14.189 1.00 91.56 92 ASP A N 1
ATOM 767 C CA . ASP A 1 92 ? -0.900 5.094 -14.680 1.00 91.56 92 ASP A CA 1
ATOM 768 C C . ASP A 1 92 ? -1.567 5.866 -13.520 1.00 91.56 92 ASP A C 1
ATOM 770 O O . ASP A 1 92 ? -1.545 5.383 -12.374 1.00 91.56 92 ASP A O 1
ATOM 774 N N . PRO A 1 93 ? -2.235 7.001 -13.814 1.00 92.75 93 PRO A N 1
ATOM 775 C CA . PRO A 1 93 ? -2.932 7.808 -12.816 1.00 92.75 93 PRO A CA 1
ATOM 776 C C . PRO A 1 93 ? -3.960 7.042 -11.977 1.00 92.75 93 PRO A C 1
ATOM 778 O O . PRO A 1 93 ? -4.432 5.954 -12.339 1.00 92.75 93 PRO A O 1
ATOM 781 N N . ASP A 1 94 ? -4.313 7.635 -10.835 1.00 93.94 94 ASP A N 1
ATOM 782 C CA . ASP A 1 94 ? -5.293 7.106 -9.879 1.00 93.94 94 ASP A CA 1
ATOM 783 C C . ASP A 1 94 ? -4.963 5.678 -9.398 1.00 93.94 94 ASP A C 1
ATOM 785 O O . ASP A 1 94 ? -5.852 4.836 -9.212 1.00 93.94 94 ASP A O 1
ATOM 789 N N . HIS A 1 95 ? -3.674 5.376 -9.205 1.00 95.69 95 HIS A N 1
ATOM 790 C CA . HIS A 1 95 ? -3.185 4.056 -8.794 1.00 95.69 95 HIS A CA 1
ATOM 791 C C . HIS A 1 95 ? -3.940 3.499 -7.573 1.00 95.69 95 HIS A C 1
ATOM 793 O O . HIS A 1 95 ? -4.400 2.354 -7.601 1.00 95.69 95 HIS A O 1
ATOM 799 N N . CYS A 1 96 ? -4.133 4.296 -6.520 1.00 96.56 96 CYS A N 1
ATOM 800 C CA . CYS A 1 96 ? -4.853 3.882 -5.315 1.00 96.56 96 CYS A CA 1
ATOM 801 C C . CYS A 1 96 ? -6.312 3.511 -5.603 1.00 96.56 96 CYS A C 1
ATOM 803 O O . CYS A 1 96 ? -6.810 2.502 -5.094 1.00 96.56 96 CYS A O 1
ATOM 805 N N . TYR A 1 97 ? -7.004 4.301 -6.426 1.00 97.00 97 TYR A N 1
ATOM 806 C CA . TYR A 1 97 ? -8.396 4.033 -6.775 1.00 97.00 97 TYR A CA 1
ATOM 807 C C . TYR A 1 97 ? -8.521 2.788 -7.660 1.00 97.00 97 TYR A C 1
ATOM 809 O O . TYR A 1 97 ? -9.352 1.918 -7.392 1.00 97.00 97 TYR A O 1
ATOM 817 N N . ARG A 1 98 ? -7.633 2.624 -8.650 1.00 96.75 98 ARG A N 1
ATOM 818 C CA . ARG A 1 98 ? -7.571 1.411 -9.482 1.00 96.75 98 ARG A CA 1
ATOM 819 C C . ARG A 1 98 ? -7.260 0.166 -8.652 1.00 96.75 98 ARG A C 1
ATOM 821 O O . ARG A 1 98 ? -7.907 -0.866 -8.836 1.00 96.75 98 ARG A O 1
ATOM 828 N N . ALA A 1 99 ? -6.336 0.263 -7.695 1.00 96.38 99 ALA A N 1
ATOM 829 C CA . ALA A 1 99 ? -6.032 -0.818 -6.759 1.00 96.38 99 ALA A CA 1
ATOM 830 C C . ALA A 1 99 ? -7.254 -1.187 -5.903 1.00 96.38 99 ALA A C 1
ATOM 832 O O . ALA A 1 99 ? -7.551 -2.369 -5.731 1.00 96.38 99 ALA A O 1
ATOM 833 N N . TYR A 1 100 ? -8.004 -0.192 -5.419 1.00 96.94 100 TYR A N 1
ATOM 834 C CA . TYR A 1 100 ? -9.260 -0.419 -4.706 1.00 96.94 100 TYR A CA 1
ATOM 835 C C . TYR A 1 100 ? -10.283 -1.170 -5.569 1.00 96.94 100 TYR A C 1
ATOM 837 O O . TYR A 1 100 ? -10.817 -2.184 -5.121 1.00 96.94 100 TYR A O 1
ATOM 845 N N . LEU A 1 101 ? -10.527 -0.721 -6.804 1.00 96.62 101 LEU A N 1
ATOM 846 C CA . LEU A 1 101 ? -11.469 -1.376 -7.718 1.00 96.62 101 LEU A CA 1
ATOM 847 C C . LEU A 1 101 ? -11.050 -2.816 -8.042 1.00 96.62 101 LEU A C 1
ATOM 849 O O . LEU A 1 101 ? -11.887 -3.720 -8.047 1.00 96.62 101 LEU A O 1
ATOM 853 N N . TYR A 1 102 ? -9.754 -3.048 -8.254 1.00 96.06 102 TYR A N 1
ATOM 854 C CA . TYR A 1 102 ? -9.205 -4.384 -8.477 1.00 96.06 102 TYR A CA 1
ATOM 855 C C . TYR A 1 102 ? -9.431 -5.311 -7.271 1.00 96.06 102 TYR A C 1
ATOM 857 O O . TYR A 1 102 ? -9.868 -6.452 -7.426 1.00 96.06 102 TYR A O 1
ATOM 865 N N . GLU A 1 103 ? -9.173 -4.831 -6.053 1.00 96.38 103 GLU A N 1
ATOM 866 C CA . GLU A 1 103 ? -9.408 -5.597 -4.823 1.00 96.38 103 GLU A CA 1
ATOM 867 C C . GLU A 1 103 ? -10.893 -5.839 -4.544 1.00 96.38 103 GLU A C 1
ATOM 869 O O . GLU A 1 103 ? -11.257 -6.908 -4.043 1.00 96.38 103 GLU A O 1
ATOM 874 N N . LEU A 1 104 ? -11.745 -4.866 -4.877 1.00 95.44 104 LEU A N 1
ATOM 875 C CA . LEU A 1 104 ? -13.196 -4.985 -4.781 1.00 95.44 104 LEU A CA 1
ATOM 876 C C . LEU A 1 104 ? -13.698 -6.101 -5.702 1.00 95.44 104 LEU A C 1
ATOM 878 O O . LEU A 1 104 ? -14.420 -6.983 -5.245 1.00 95.44 104 LEU A O 1
ATOM 882 N N . GLY A 1 105 ? -13.237 -6.127 -6.958 1.00 95.38 105 GLY A N 1
ATOM 883 C CA . GLY A 1 105 ? -13.563 -7.188 -7.916 1.00 95.38 105 GLY A CA 1
ATOM 884 C C . GLY A 1 105 ? -13.085 -8.583 -7.491 1.00 95.38 105 GLY A C 1
ATOM 885 O O . GLY A 1 105 ? -13.670 -9.584 -7.893 1.00 95.38 105 GLY A O 1
ATOM 886 N N . ARG A 1 106 ? -12.061 -8.669 -6.631 1.00 94.44 106 ARG A N 1
ATOM 887 C CA . ARG A 1 106 ? -11.569 -9.928 -6.042 1.00 94.44 106 ARG A CA 1
ATOM 888 C C . ARG A 1 106 ? -12.272 -10.326 -4.738 1.00 94.44 106 ARG A C 1
ATOM 890 O O . ARG A 1 106 ? -11.891 -11.331 -4.142 1.00 94.44 106 ARG A O 1
ATOM 897 N N . GLY A 1 107 ? -13.250 -9.549 -4.266 1.00 94.38 107 GLY A N 1
ATOM 898 C CA . GLY A 1 107 ? -13.963 -9.819 -3.012 1.00 94.38 107 GLY A CA 1
ATOM 899 C C . GLY A 1 107 ? -13.116 -9.615 -1.750 1.00 94.38 107 GLY A C 1
ATOM 900 O O . GLY A 1 107 ? -13.448 -10.144 -0.692 1.00 94.38 107 GLY A O 1
ATOM 901 N N . LEU A 1 108 ? -12.010 -8.867 -1.839 1.00 92.38 108 LEU A N 1
ATOM 902 C CA . LEU A 1 108 ? -11.111 -8.620 -0.702 1.00 92.38 108 LEU A CA 1
ATOM 903 C C . LEU A 1 108 ? -11.580 -7.450 0.172 1.00 92.38 108 LEU A C 1
ATOM 905 O O . LEU A 1 108 ? -11.209 -7.342 1.344 1.00 92.38 108 LEU A O 1
ATOM 909 N N . VAL A 1 109 ? -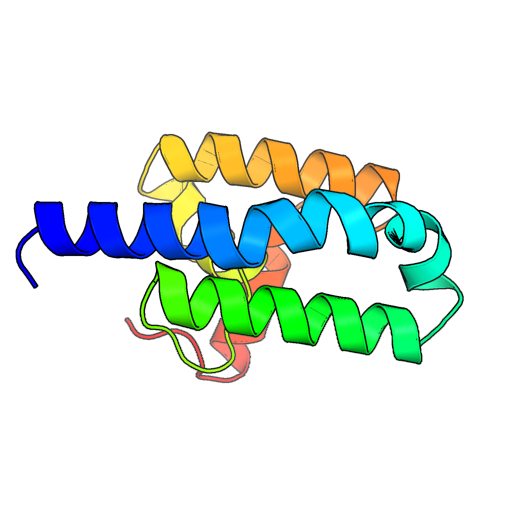12.385 -6.554 -0.397 1.00 91.94 109 VAL A N 1
ATOM 910 C CA . VAL A 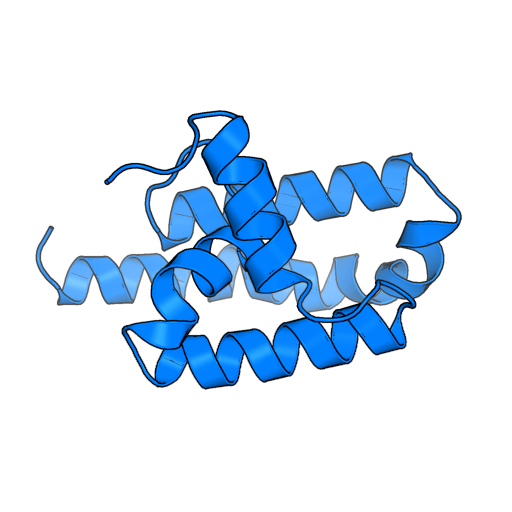1 109 ? -12.932 -5.384 0.289 1.00 91.94 109 VAL A CA 1
ATOM 911 C C . VAL A 1 109 ? -14.173 -5.793 1.076 1.00 91.94 109 VAL A C 1
ATOM 913 O O . VAL A 1 109 ? -15.138 -6.296 0.509 1.00 91.94 109 VAL A O 1
ATOM 916 N N . LYS A 1 110 ? -14.165 -5.533 2.385 1.00 78.38 110 LYS A N 1
ATOM 917 C CA . LYS A 1 110 ? -15.367 -5.645 3.218 1.00 78.38 110 LYS A CA 1
ATOM 918 C C . LYS A 1 110 ? -16.183 -4.342 3.138 1.00 78.38 110 LYS A C 1
ATOM 920 O O . LYS A 1 110 ? -15.549 -3.277 3.114 1.00 78.38 110 LYS A O 1
ATOM 925 N N . PRO A 1 111 ? -17.525 -4.429 3.085 1.00 60.53 111 PRO A N 1
ATOM 926 C CA . PRO A 1 111 ? -18.413 -3.267 3.103 1.00 60.53 111 PRO A CA 1
ATOM 927 C C . PRO A 1 111 ? -18.243 -2.415 4.369 1.00 60.53 111 PRO A C 1
ATOM 929 O O . PRO A 1 111 ? -17.902 -2.984 5.434 1.00 60.53 111 PRO A O 1
#

Foldseek 3Di:
DPVVVLVVQLVCLCVVQVVVCVVPLVVCLLCLVVDVVSVVVVLVSQQVSCCRNPVFHSAGPLLVLLVCLVPDVVSVVVQVVVQVVCVVSPDDGSSSVVSVVVCVVVVRDDD